Protein AF-A0A3N1PY13-F1 (afdb_monomer_lite)

Structure (mmCIF, N/CA/C/O backbone):
data_AF-A0A3N1PY13-F1
#
_entry.id   AF-A0A3N1PY13-F1
#
loop_
_atom_site.group_PDB
_atom_site.id
_atom_site.type_symbol
_atom_site.label_atom_id
_atom_site.label_alt_id
_atom_site.label_comp_id
_atom_site.label_asym_id
_atom_site.label_entity_id
_atom_site.label_seq_id
_atom_site.pdbx_PDB_ins_code
_atom_site.Cartn_x
_atom_site.Cartn_y
_atom_site.Cartn_z
_atom_site.occupancy
_atom_site.B_iso_or_equiv
_atom_site.auth_seq_id
_atom_site.auth_comp_id
_atom_site.auth_asym_id
_atom_site.auth_atom_id
_atom_site.pdbx_PDB_model_num
ATOM 1 N N . MET A 1 1 ? -14.935 -11.840 13.195 1.00 39.38 1 MET A N 1
ATOM 2 C CA . MET A 1 1 ? -15.348 -10.496 12.740 1.00 39.38 1 MET A CA 1
ATOM 3 C C . MET A 1 1 ? -14.807 -10.312 11.340 1.00 39.38 1 MET A C 1
ATOM 5 O O . MET A 1 1 ? -13.607 -10.443 11.166 1.00 39.38 1 MET A O 1
ATOM 9 N N . GLN A 1 2 ? -15.670 -10.109 10.348 1.00 41.97 2 GLN A N 1
ATOM 10 C CA . GLN A 1 2 ? -15.239 -9.807 8.985 1.00 41.97 2 GLN A CA 1
ATOM 11 C C . GLN A 1 2 ? -14.954 -8.303 8.955 1.00 41.97 2 GLN A C 1
ATOM 13 O O . GLN A 1 2 ? -15.878 -7.493 8.965 1.00 41.97 2 GLN A O 1
ATOM 18 N N . THR A 1 3 ? -13.685 -7.920 9.067 1.00 52.72 3 THR A N 1
ATOM 19 C CA . THR A 1 3 ? -13.259 -6.527 8.940 1.00 52.72 3 THR A CA 1
ATOM 20 C C . THR A 1 3 ? -13.512 -6.140 7.491 1.00 52.72 3 THR A C 1
ATOM 22 O O . THR A 1 3 ? -12.775 -6.547 6.598 1.00 52.72 3 THR A O 1
ATOM 25 N N . THR A 1 4 ? -14.603 -5.427 7.220 1.00 56.69 4 THR A N 1
ATOM 26 C CA . THR A 1 4 ? -14.830 -4.842 5.899 1.00 56.69 4 THR A CA 1
ATOM 27 C C . THR A 1 4 ? -13.664 -3.898 5.637 1.00 56.69 4 THR A C 1
ATOM 29 O O . THR A 1 4 ? -13.608 -2.808 6.209 1.00 56.69 4 THR A O 1
ATOM 32 N N . LEU A 1 5 ? -12.692 -4.348 4.839 1.00 62.44 5 LEU A N 1
ATOM 33 C CA . LEU A 1 5 ? -11.589 -3.523 4.361 1.00 62.44 5 LEU A CA 1
ATOM 34 C C . LEU A 1 5 ? -12.209 -2.247 3.795 1.00 62.44 5 LEU A C 1
ATOM 36 O O . LEU A 1 5 ? -13.002 -2.298 2.852 1.00 62.44 5 LEU A O 1
ATOM 40 N N . LYS A 1 6 ? -11.926 -1.112 4.442 1.00 75.00 6 LYS A N 1
ATOM 41 C CA . LYS A 1 6 ? -12.507 0.168 4.039 1.00 75.00 6 LYS A CA 1
ATOM 42 C C . LYS A 1 6 ? -12.125 0.427 2.585 1.00 75.00 6 LYS A C 1
ATOM 44 O O . LYS A 1 6 ? -10.973 0.195 2.212 1.00 75.00 6 LYS A O 1
ATOM 49 N N . ALA A 1 7 ? -13.083 0.909 1.793 1.00 79.06 7 ALA A N 1
ATOM 50 C CA . ALA A 1 7 ? -12.902 1.179 0.367 1.00 79.06 7 ALA A CA 1
ATOM 51 C C . ALA A 1 7 ? -11.610 1.969 0.089 1.00 79.06 7 ALA A C 1
ATOM 53 O O . ALA A 1 7 ? -10.891 1.650 -0.849 1.00 79.06 7 ALA A O 1
ATOM 54 N N . ASP A 1 8 ? -11.255 2.900 0.974 1.00 77.25 8 ASP A N 1
ATOM 55 C CA . ASP A 1 8 ? -10.044 3.719 0.878 1.00 77.25 8 ASP A CA 1
ATOM 56 C C . ASP A 1 8 ? -8.743 2.898 0.878 1.00 77.25 8 ASP A C 1
ATOM 58 O O . ASP A 1 8 ? -7.831 3.182 0.103 1.00 77.25 8 ASP A O 1
ATOM 62 N N . VAL A 1 9 ? -8.652 1.844 1.699 1.00 83.44 9 VAL A N 1
ATOM 63 C CA . VAL A 1 9 ? -7.465 0.969 1.762 1.00 83.44 9 VAL A CA 1
ATOM 64 C C . VAL A 1 9 ? -7.362 0.118 0.497 1.00 83.44 9 VAL A C 1
ATOM 66 O O . VAL A 1 9 ? -6.269 -0.065 -0.042 1.00 83.44 9 VAL A O 1
ATOM 69 N N . ILE A 1 10 ? -8.500 -0.372 -0.006 1.00 86.25 10 ILE A N 1
ATOM 70 C CA . ILE A 1 10 ? -8.561 -1.127 -1.263 1.00 86.25 10 ILE A CA 1
ATOM 71 C C . ILE A 1 10 ? -8.128 -0.233 -2.428 1.00 86.25 10 ILE A C 1
ATOM 73 O O . ILE A 1 10 ? -7.244 -0.624 -3.191 1.00 86.25 10 ILE A O 1
ATOM 77 N N . SER A 1 11 ? -8.693 0.970 -2.536 1.00 86.56 11 SER A N 1
ATOM 78 C CA . SER A 1 11 ? -8.355 1.941 -3.580 1.00 86.56 11 SER A CA 1
ATOM 79 C C . SER A 1 11 ? -6.878 2.326 -3.533 1.00 86.56 11 SER A C 1
ATOM 81 O O . SER A 1 11 ? -6.191 2.232 -4.545 1.00 86.56 11 SER A O 1
ATOM 83 N N . ALA A 1 12 ? -6.342 2.652 -2.351 1.00 87.06 12 ALA A N 1
ATOM 84 C CA . ALA A 1 12 ? -4.928 2.990 -2.197 1.00 87.06 12 ALA A CA 1
ATOM 85 C C . ALA A 1 12 ? -3.998 1.835 -2.611 1.00 87.06 12 ALA A C 1
ATOM 87 O O . ALA A 1 12 ? -2.979 2.062 -3.266 1.00 87.06 12 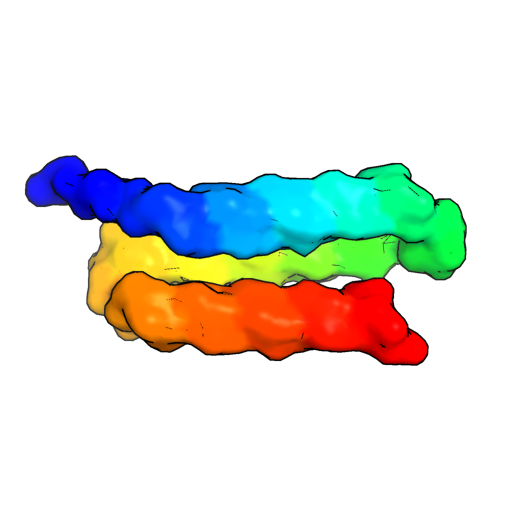ALA A O 1
ATOM 88 N N . ARG A 1 13 ? -4.355 0.586 -2.280 1.00 90.25 13 ARG A N 1
ATOM 89 C CA . ARG A 1 13 ? -3.620 -0.603 -2.734 1.00 90.25 13 ARG A CA 1
ATOM 90 C C . ARG A 1 13 ? -3.648 -0.739 -4.255 1.00 90.25 13 ARG A C 1
ATOM 92 O O . ARG A 1 13 ? -2.599 -0.980 -4.849 1.00 90.25 13 ARG A O 1
ATOM 99 N N . LEU A 1 14 ? -4.824 -0.635 -4.872 1.00 90.75 14 LEU A N 1
ATOM 100 C CA . LEU A 1 14 ? -4.975 -0.787 -6.321 1.00 90.75 14 LEU A CA 1
ATOM 101 C C . LEU A 1 14 ? -4.202 0.297 -7.080 1.00 90.75 14 LEU A C 1
ATOM 103 O O . LEU A 1 14 ? -3.484 -0.033 -8.020 1.00 90.75 14 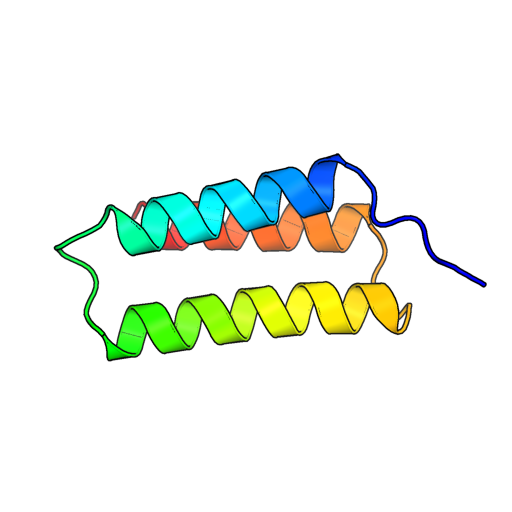LEU A O 1
ATOM 107 N N . ASP A 1 15 ? -4.256 1.544 -6.610 1.00 91.38 15 ASP A N 1
ATOM 108 C CA . ASP A 1 15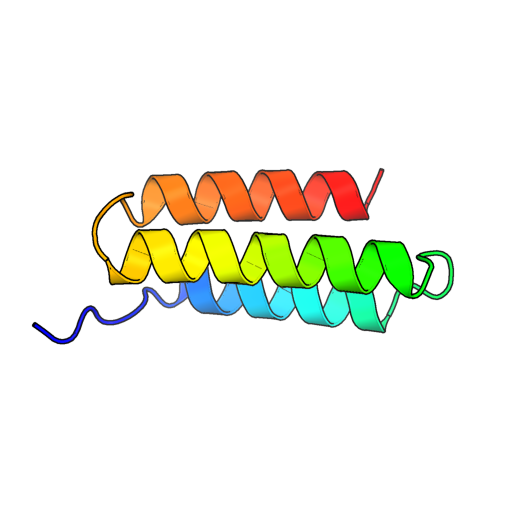 ? -3.493 2.664 -7.169 1.00 91.38 15 ASP A CA 1
ATOM 109 C C . ASP A 1 15 ? -1.981 2.396 -7.167 1.00 91.38 15 ASP A C 1
ATOM 111 O O . ASP A 1 15 ? -1.292 2.653 -8.155 1.00 91.38 15 ASP A O 1
ATOM 115 N N . ILE A 1 16 ? -1.445 1.867 -6.061 1.00 93.06 16 ILE A N 1
ATOM 116 C CA . ILE A 1 16 ? -0.016 1.550 -5.940 1.00 93.06 16 ILE A CA 1
ATOM 117 C C . ILE A 1 16 ? 0.379 0.430 -6.901 1.00 93.06 16 ILE A C 1
ATOM 119 O O . ILE A 1 16 ? 1.407 0.533 -7.571 1.00 93.06 16 ILE A O 1
ATOM 123 N N . LEU A 1 17 ? -0.420 -0.638 -6.972 1.00 92.75 17 LEU A N 1
ATOM 124 C CA . LEU A 1 17 ? -0.135 -1.770 -7.854 1.00 92.75 17 LEU A CA 1
ATOM 125 C C . LEU A 1 17 ? -0.178 -1.348 -9.324 1.00 92.75 17 LEU A C 1
ATOM 127 O O . LEU A 1 17 ? 0.762 -1.646 -10.057 1.00 92.75 17 LEU A O 1
ATOM 131 N N . ALA A 1 18 ? -1.192 -0.574 -9.719 1.00 92.75 18 ALA A N 1
ATOM 132 C CA . ALA A 1 18 ? -1.288 -0.018 -11.062 1.00 92.75 18 ALA A CA 1
ATOM 133 C C . ALA A 1 18 ? -0.071 0.856 -11.400 1.00 92.75 18 ALA A C 1
ATOM 135 O O . ALA A 1 18 ? 0.508 0.713 -12.476 1.00 92.75 18 ALA A O 1
ATOM 136 N N . LYS A 1 19 ? 0.372 1.708 -10.463 1.00 91.38 19 LYS A N 1
ATOM 137 C CA . LYS A 1 19 ? 1.564 2.541 -10.658 1.00 91.38 19 LYS A CA 1
ATOM 138 C C . LYS A 1 19 ? 2.818 1.695 -10.884 1.00 91.38 19 LYS A C 1
ATOM 140 O O . LYS A 1 19 ? 3.520 1.921 -11.864 1.00 91.38 19 LYS A O 1
ATOM 145 N N . LEU A 1 20 ? 3.065 0.696 -10.033 1.00 92.81 20 LEU A N 1
ATOM 146 C CA . LEU A 1 20 ? 4.211 -0.214 -10.170 1.00 92.81 20 LEU A CA 1
ATOM 147 C C . LEU A 1 20 ? 4.210 -0.969 -11.503 1.00 92.81 20 LEU A C 1
ATOM 149 O O . LEU A 1 20 ? 5.274 -1.180 -12.081 1.00 92.81 20 LEU A O 1
ATOM 153 N N . 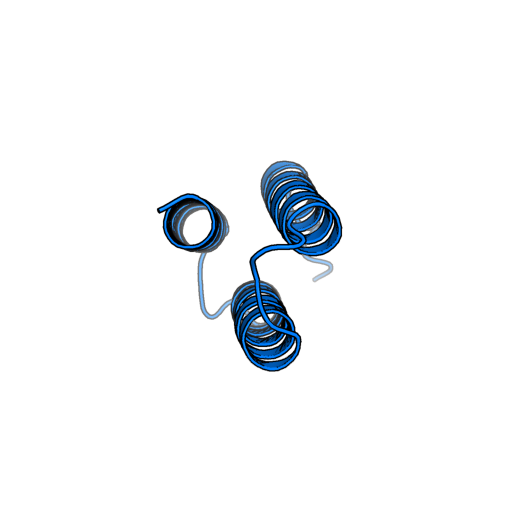ASP A 1 21 ? 3.035 -1.381 -11.977 1.00 90.25 21 ASP A N 1
ATOM 154 C CA . ASP A 1 21 ? 2.891 -2.080 -13.255 1.00 90.25 21 ASP A CA 1
ATOM 155 C C . ASP A 1 21 ? 3.134 -1.141 -14.447 1.00 90.25 21 ASP A C 1
ATOM 157 O O . ASP A 1 21 ? 3.678 -1.565 -15.464 1.00 90.25 21 ASP A O 1
ATOM 161 N N . SER A 1 22 ? 2.787 0.142 -14.303 1.00 91.31 22 SER A N 1
ATOM 162 C CA . SER A 1 22 ? 2.962 1.171 -15.336 1.00 91.31 22 SER A CA 1
ATOM 163 C C . SER A 1 22 ? 4.338 1.847 -15.361 1.00 91.31 22 SER A C 1
ATOM 165 O O . SER A 1 22 ? 4.611 2.580 -16.305 1.00 91.31 22 SER A O 1
ATOM 167 N N . SER A 1 23 ? 5.185 1.618 -14.351 1.00 89.31 23 SER A N 1
ATOM 168 C CA . SER A 1 23 ? 6.514 2.229 -14.204 1.00 89.31 23 SER A CA 1
ATOM 169 C C . SER A 1 23 ? 7.617 1.333 -14.799 1.00 89.31 23 SER A C 1
ATOM 171 O O . SER A 1 23 ? 8.099 0.416 -14.115 1.00 89.31 23 SER A O 1
ATOM 173 N N . PRO A 1 24 ? 8.032 1.538 -16.068 1.00 86.06 24 PRO A N 1
ATOM 174 C CA . PRO A 1 24 ? 9.102 0.762 -16.699 1.00 86.06 24 PRO A CA 1
ATOM 175 C C . PRO A 1 24 ? 10.475 0.972 -16.046 1.00 86.06 24 PRO A C 1
ATOM 177 O O . PRO A 1 24 ? 11.318 0.079 -16.114 1.00 86.06 24 PRO A O 1
ATOM 180 N N . GLU A 1 25 ? 10.688 2.118 -15.402 1.00 89.44 25 GLU A N 1
ATOM 181 C CA . GLU A 1 25 ? 11.921 2.508 -14.717 1.00 89.44 25 GLU A CA 1
ATOM 182 C C . GLU A 1 25 ? 12.183 1.725 -13.424 1.00 89.44 25 GLU A C 1
ATOM 184 O O . GLU A 1 25 ? 13.329 1.609 -12.995 1.00 89.44 25 GLU A O 1
ATOM 189 N N . VAL A 1 26 ? 11.145 1.143 -12.819 1.00 90.00 26 VAL A N 1
ATOM 190 C CA . VAL A 1 26 ? 11.279 0.381 -11.574 1.00 90.00 26 VAL A CA 1
ATOM 191 C C . VAL A 1 26 ? 11.720 -1.042 -11.897 1.00 90.00 26 VAL A C 1
ATOM 193 O O . VAL A 1 26 ? 11.055 -1.778 -12.637 1.00 90.00 26 VAL A O 1
ATOM 196 N N . SER A 1 27 ? 12.833 -1.474 -11.307 1.00 93.81 27 SER A N 1
ATOM 197 C CA . SER A 1 27 ? 13.354 -2.819 -11.541 1.00 93.81 27 SER A CA 1
ATOM 198 C C . SER A 1 27 ? 12.395 -3.906 -11.034 1.00 93.81 27 SER A C 1
ATOM 200 O O . SER A 1 27 ? 11.538 -3.690 -10.173 1.00 93.81 27 SER A O 1
ATOM 202 N N . PHE A 1 28 ? 12.553 -5.136 -11.536 1.00 92.81 28 PHE A N 1
ATOM 203 C CA . PHE A 1 28 ? 11.785 -6.284 -11.037 1.00 92.81 28 PHE A CA 1
ATOM 204 C C . PHE A 1 28 ? 11.914 -6.457 -9.514 1.00 92.81 28 PHE A C 1
ATOM 206 O O . PHE A 1 28 ? 10.910 -6.661 -8.830 1.00 92.81 28 PHE A O 1
ATOM 213 N N . MET A 1 29 ? 13.133 -6.327 -8.984 1.00 95.69 29 MET A N 1
ATOM 214 C CA . MET A 1 29 ? 13.409 -6.482 -7.554 1.00 95.69 29 MET A CA 1
ATOM 215 C C . MET A 1 29 ? 12.757 -5.381 -6.717 1.00 95.69 29 MET A C 1
ATOM 217 O O . MET A 1 29 ? 12.176 -5.668 -5.671 1.00 95.69 29 MET A O 1
ATOM 221 N N . GLU A 1 30 ? 12.783 -4.134 -7.185 1.00 94.25 30 GLU A N 1
ATOM 222 C CA . GLU A 1 30 ? 12.102 -3.033 -6.501 1.00 94.25 30 GLU A CA 1
ATOM 223 C C . GLU A 1 30 ? 10.586 -3.206 -6.523 1.00 94.25 30 GLU A C 1
ATOM 225 O O . GLU A 1 30 ? 9.945 -3.047 -5.483 1.00 94.25 30 GLU A O 1
ATOM 230 N N . ARG A 1 31 ? 10.009 -3.630 -7.656 1.00 94.25 31 ARG A N 1
ATOM 231 C CA . ARG A 1 31 ? 8.580 -3.972 -7.731 1.00 94.25 31 ARG A CA 1
ATOM 232 C C . ARG A 1 31 ? 8.208 -5.063 -6.731 1.00 94.25 31 ARG A C 1
ATOM 234 O O . ARG A 1 31 ? 7.206 -4.928 -6.032 1.00 94.25 31 ARG A O 1
ATOM 241 N N . ALA A 1 32 ? 9.007 -6.127 -6.628 1.00 95.12 32 ALA A N 1
ATOM 242 C CA . ALA A 1 32 ? 8.781 -7.189 -5.649 1.00 95.12 32 ALA A CA 1
ATOM 243 C C . ALA A 1 32 ? 8.839 -6.654 -4.207 1.00 95.12 32 ALA A C 1
ATOM 245 O O . ALA A 1 32 ? 7.927 -6.910 -3.420 1.00 95.12 32 ALA A O 1
ATOM 246 N N . ARG A 1 33 ? 9.850 -5.836 -3.885 1.00 96.31 33 ARG A N 1
ATOM 247 C CA . ARG A 1 33 ? 9.991 -5.181 -2.576 1.00 96.31 33 ARG A CA 1
ATOM 248 C C . ARG A 1 33 ? 8.768 -4.328 -2.228 1.00 96.31 33 ARG A C 1
ATOM 250 O O . ARG A 1 33 ? 8.238 -4.446 -1.125 1.00 96.31 33 ARG A O 1
ATOM 257 N N . PHE A 1 34 ? 8.295 -3.493 -3.152 1.00 95.81 34 PHE A N 1
ATOM 258 C CA . PHE A 1 34 ? 7.124 -2.646 -2.918 1.00 95.81 34 PHE A CA 1
ATOM 259 C C . PHE A 1 34 ? 5.840 -3.466 -2.743 1.00 95.81 34 PHE A C 1
ATOM 261 O O . PHE A 1 34 ? 5.073 -3.198 -1.819 1.00 95.81 34 PHE A O 1
ATOM 268 N N . ARG A 1 35 ? 5.627 -4.516 -3.550 1.00 95.38 35 ARG A N 1
ATOM 269 C CA . ARG A 1 35 ? 4.469 -5.418 -3.399 1.00 95.38 35 ARG A CA 1
ATOM 270 C C . ARG A 1 35 ? 4.459 -6.133 -2.045 1.00 95.38 35 ARG A C 1
ATOM 272 O O . ARG A 1 35 ? 3.404 -6.213 -1.421 1.00 95.38 35 ARG A O 1
ATOM 279 N N . LEU A 1 36 ? 5.617 -6.588 -1.560 1.00 96.50 36 LEU A N 1
ATOM 280 C CA . LEU A 1 36 ? 5.741 -7.185 -0.224 1.00 96.50 36 LEU A CA 1
ATOM 281 C C . LEU A 1 36 ? 5.397 -6.183 0.887 1.00 96.50 36 LEU A C 1
ATOM 283 O O . LEU A 1 36 ? 4.710 -6.540 1.840 1.00 96.50 36 LEU A O 1
ATOM 287 N N . ARG A 1 37 ? 5.804 -4.914 0.749 1.00 97.31 37 ARG A N 1
ATOM 288 C CA . ARG A 1 37 ? 5.432 -3.856 1.704 1.00 97.31 37 ARG A CA 1
ATOM 289 C C . ARG A 1 37 ? 3.930 -3.577 1.713 1.00 97.31 37 ARG A C 1
ATOM 291 O O . ARG A 1 37 ? 3.355 -3.478 2.792 1.00 97.31 37 ARG A O 1
ATOM 298 N N . VAL A 1 38 ? 3.288 -3.496 0.541 1.00 95.69 38 VAL A N 1
ATOM 299 C CA . VAL A 1 38 ? 1.819 -3.374 0.442 1.00 95.69 38 VAL A CA 1
ATOM 300 C C . VAL A 1 38 ? 1.143 -4.535 1.170 1.00 95.69 38 VAL A C 1
ATOM 302 O O . VAL A 1 38 ? 0.245 -4.309 1.977 1.00 95.69 38 VAL A O 1
ATOM 305 N N . PHE A 1 39 ? 1.594 -5.766 0.912 1.00 94.69 39 PHE A N 1
ATOM 306 C CA . PHE A 1 39 ? 1.048 -6.959 1.555 1.00 94.69 39 PHE A CA 1
ATOM 307 C C . PHE A 1 39 ? 1.185 -6.901 3.081 1.00 94.69 39 PHE A C 1
ATOM 309 O O . PHE A 1 39 ? 0.196 -7.097 3.778 1.00 94.69 39 PHE A O 1
ATOM 316 N N . GLY A 1 40 ? 2.362 -6.538 3.600 1.00 96.25 40 GLY A N 1
ATOM 317 C CA . GLY A 1 40 ? 2.589 -6.419 5.044 1.00 96.25 40 GLY A CA 1
ATOM 318 C C . GLY A 1 40 ? 1.706 -5.368 5.728 1.00 96.25 40 GLY A C 1
ATOM 319 O O . GLY A 1 40 ? 1.282 -5.572 6.863 1.00 96.25 40 GLY A O 1
ATOM 320 N N . ILE A 1 41 ? 1.379 -4.261 5.049 1.00 95.50 41 ILE A N 1
ATOM 321 C CA . ILE A 1 41 ? 0.457 -3.245 5.588 1.00 95.50 41 ILE A CA 1
ATOM 322 C C . ILE A 1 41 ? -0.969 -3.799 5.687 1.00 95.50 41 ILE A C 1
ATOM 324 O O . ILE A 1 41 ? -1.624 -3.611 6.710 1.00 95.50 41 ILE A O 1
ATOM 328 N N . VAL A 1 42 ? -1.445 -4.484 4.644 1.00 93.06 42 VAL A N 1
ATOM 329 C CA . VAL A 1 42 ? -2.792 -5.079 4.630 1.00 93.06 42 VAL A CA 1
ATOM 330 C C . VAL A 1 42 ? -2.899 -6.202 5.658 1.00 93.06 42 VAL A C 1
ATOM 332 O O . VAL A 1 42 ? -3.856 -6.233 6.419 1.00 93.06 42 VAL A O 1
ATOM 335 N N . GLU A 1 43 ? -1.889 -7.063 5.753 1.00 94.69 43 GLU A N 1
ATOM 336 C CA . GLU A 1 43 ? -1.863 -8.151 6.731 1.00 94.69 43 GLU A CA 1
ATOM 337 C C . GLU A 1 43 ? -1.884 -7.624 8.178 1.00 94.69 43 GLU A C 1
ATOM 339 O O . GLU A 1 43 ? -2.629 -8.133 9.013 1.00 94.69 43 GLU A O 1
ATOM 344 N N . ALA A 1 44 ? -1.116 -6.569 8.480 1.00 95.31 44 ALA A N 1
ATOM 345 C CA . ALA A 1 44 ? -1.141 -5.922 9.794 1.00 95.31 44 ALA A CA 1
ATOM 346 C C . ALA A 1 44 ? -2.514 -5.303 10.115 1.00 95.31 44 ALA A C 1
ATOM 348 O O . ALA A 1 44 ? -2.952 -5.331 11.264 1.00 95.31 44 ALA A O 1
ATOM 349 N N . LEU A 1 45 ? -3.208 -4.754 9.111 1.00 93.25 45 LEU A N 1
ATOM 350 C CA . LEU A 1 45 ? -4.577 -4.265 9.277 1.00 93.25 45 LEU A CA 1
ATOM 351 C C . LEU A 1 45 ? -5.553 -5.421 9.542 1.00 93.25 45 LEU A C 1
ATOM 353 O O . LEU A 1 45 ? -6.379 -5.318 10.446 1.00 93.25 45 LEU A O 1
ATOM 357 N N . ASP A 1 46 ? -5.443 -6.518 8.792 1.00 91.12 46 ASP A N 1
ATOM 358 C CA . ASP A 1 46 ? -6.314 -7.691 8.922 1.00 91.12 46 ASP A CA 1
ATOM 359 C C . ASP A 1 46 ? -6.152 -8.384 10.282 1.00 91.12 46 ASP A C 1
ATOM 361 O O . ASP A 1 46 ? -7.138 -8.840 10.865 1.00 91.12 46 ASP A O 1
ATOM 365 N N . ARG A 1 47 ? -4.928 -8.408 10.830 1.00 94.19 47 ARG A N 1
ATOM 366 C CA . ARG A 1 47 ? -4.647 -8.879 12.198 1.00 94.19 47 ARG A CA 1
ATOM 367 C C . ARG A 1 47 ? -5.123 -7.922 13.295 1.00 94.19 47 ARG A C 1
ATOM 369 O O . ARG A 1 47 ? -5.219 -8.331 14.448 1.00 94.19 47 ARG A O 1
ATOM 376 N N . GLY A 1 48 ? -5.434 -6.671 12.953 1.00 93.81 48 GLY A N 1
ATOM 377 C CA . GLY A 1 48 ? -5.784 -5.625 13.916 1.00 93.81 48 GLY A CA 1
ATOM 378 C C . GLY A 1 48 ? -4.582 -4.980 14.615 1.00 93.81 48 GLY A C 1
ATOM 379 O O . GLY A 1 48 ? -4.777 -4.240 15.576 1.00 93.81 48 GLY A O 1
ATOM 380 N N . ASP A 1 49 ? -3.359 -5.215 14.127 1.00 97.44 49 ASP A N 1
ATOM 381 C CA . ASP A 1 49 ? -2.121 -4.633 14.670 1.00 97.44 49 ASP A CA 1
ATOM 382 C C . ASP A 1 49 ? -2.045 -3.117 14.416 1.00 97.44 49 ASP A C 1
ATOM 384 O O . ASP A 1 49 ? -1.386 -2.374 15.146 1.00 97.44 49 ASP A O 1
ATOM 388 N N . ILE A 1 50 ? -2.708 -2.646 13.354 1.00 95.19 50 ILE A N 1
ATOM 389 C CA . ILE A 1 50 ? -2.805 -1.230 12.993 1.00 95.19 50 ILE A CA 1
ATOM 390 C C . ILE A 1 50 ? -4.247 -0.834 12.676 1.00 95.19 50 ILE A C 1
ATOM 392 O O . ILE A 1 50 ? -5.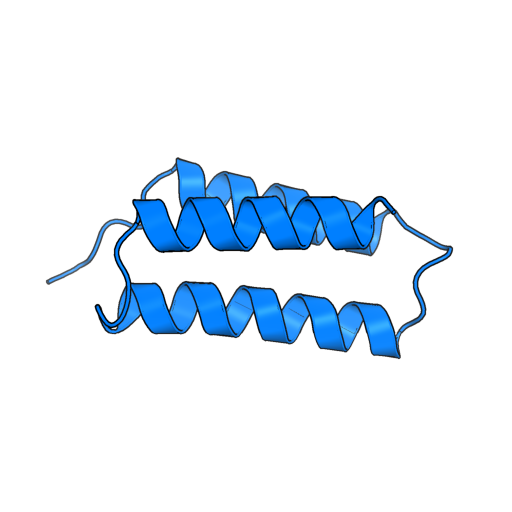070 -1.643 12.254 1.00 95.19 50 ILE A O 1
ATOM 396 N N . THR A 1 51 ? -4.549 0.455 12.836 1.00 92.88 51 THR A N 1
ATOM 397 C CA . THR A 1 51 ? -5.856 1.006 12.460 1.00 92.88 51 THR A CA 1
ATOM 398 C C . THR A 1 51 ? -5.963 1.220 10.949 1.00 92.88 51 THR A C 1
ATOM 400 O O . THR A 1 51 ? -4.955 1.345 10.251 1.00 92.88 51 THR A O 1
ATOM 403 N N . SER A 1 52 ? -7.189 1.367 10.432 1.00 89.81 52 SER A N 1
ATOM 404 C CA . SER A 1 52 ? -7.394 1.733 9.022 1.00 89.81 52 SER A CA 1
ATOM 405 C C . SER A 1 52 ? -6.759 3.079 8.655 1.00 89.81 52 SER A C 1
ATOM 407 O O . SER A 1 52 ? -6.279 3.217 7.536 1.00 89.81 52 SER A O 1
ATOM 409 N N . SER A 1 53 ? -6.731 4.051 9.580 1.00 90.69 53 SER A N 1
ATOM 410 C CA . SER A 1 53 ? -6.058 5.343 9.358 1.00 90.69 53 SER A CA 1
ATOM 411 C C . SER A 1 53 ? -4.560 5.130 9.169 1.00 90.69 53 SER A C 1
ATOM 413 O O . SER A 1 53 ? -3.996 5.542 8.166 1.00 90.69 53 SER A O 1
ATOM 415 N N . THR A 1 54 ? -3.940 4.375 10.079 1.00 94.12 54 THR A N 1
ATOM 416 C CA . THR A 1 54 ? -2.512 4.044 10.013 1.00 94.12 54 THR A CA 1
ATOM 417 C C . THR A 1 54 ? -2.157 3.285 8.734 1.00 94.12 54 THR A C 1
ATOM 419 O O . THR A 1 54 ? -1.107 3.527 8.143 1.00 94.12 54 THR A O 1
ATOM 422 N N . ALA A 1 55 ? -3.019 2.368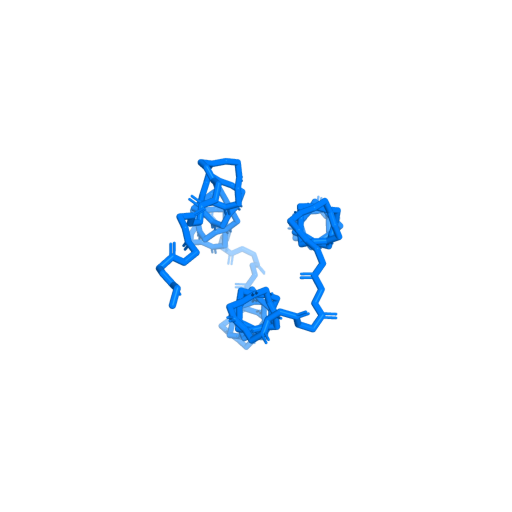 8.287 1.00 93.75 55 ALA A N 1
ATOM 423 C CA . ALA A 1 55 ? -2.827 1.668 7.022 1.00 93.75 55 ALA A CA 1
ATOM 424 C C . ALA A 1 55 ? -2.874 2.637 5.827 1.00 93.75 55 ALA A C 1
ATOM 426 O O . ALA A 1 55 ? -1.993 2.583 4.970 1.00 93.75 55 ALA A O 1
ATOM 427 N N . ALA A 1 56 ? -3.854 3.547 5.790 1.00 90.62 56 ALA A N 1
ATOM 428 C CA . ALA A 1 56 ? -3.981 4.552 4.735 1.00 90.62 56 ALA A CA 1
ATOM 429 C C . ALA A 1 56 ? -2.774 5.508 4.683 1.00 90.62 56 ALA A C 1
ATOM 431 O O . ALA A 1 56 ? -2.255 5.780 3.597 1.00 90.62 56 ALA A O 1
ATOM 432 N N . ASP A 1 57 ? -2.278 5.952 5.841 1.00 91.88 57 ASP A N 1
ATOM 433 C CA . ASP A 1 57 ? -1.094 6.813 5.940 1.00 91.88 57 ASP A CA 1
ATOM 434 C C . ASP A 1 57 ? 0.151 6.108 5.384 1.00 91.88 57 ASP A C 1
ATOM 436 O O . ASP A 1 57 ? 0.833 6.636 4.504 1.00 91.88 57 ASP A O 1
ATOM 440 N N . ARG A 1 58 ? 0.394 4.858 5.804 1.00 95.75 58 ARG A N 1
ATOM 441 C CA . ARG A 1 58 ? 1.534 4.053 5.327 1.00 95.75 58 ARG A CA 1
ATOM 442 C C . ARG A 1 58 ? 1.466 3.754 3.830 1.00 95.75 58 ARG A C 1
ATOM 444 O O . ARG A 1 58 ? 2.492 3.766 3.154 1.00 95.75 58 ARG A O 1
ATOM 451 N N . LEU A 1 59 ? 0.274 3.483 3.292 1.00 94.19 59 LEU A N 1
ATOM 452 C CA . LEU A 1 59 ? 0.086 3.311 1.846 1.00 94.19 59 LEU A CA 1
ATOM 453 C C . LEU A 1 59 ? 0.351 4.624 1.094 1.00 94.19 59 LEU A C 1
ATOM 455 O O . LEU A 1 59 ? 0.972 4.613 0.032 1.00 94.19 59 LEU A O 1
ATOM 459 N N . THR A 1 60 ? -0.062 5.760 1.656 1.00 91.06 60 THR A N 1
ATOM 460 C CA . THR A 1 60 ? 0.199 7.082 1.073 1.00 91.06 60 THR A CA 1
ATOM 461 C C . THR A 1 60 ? 1.695 7.392 1.029 1.00 91.06 60 THR A C 1
ATOM 463 O O . THR A 1 60 ? 2.189 7.857 0.001 1.00 91.06 60 THR A O 1
ATOM 466 N N . GLU A 1 61 ? 2.436 7.101 2.100 1.00 93.12 61 GLU A N 1
ATOM 467 C CA . GLU A 1 61 ? 3.901 7.216 2.121 1.00 93.12 61 GLU A CA 1
ATOM 468 C C . GLU A 1 61 ? 4.546 6.319 1.063 1.00 93.12 61 GLU A C 1
ATOM 470 O O . GLU A 1 61 ? 5.338 6.796 0.250 1.00 93.12 61 GLU A O 1
ATOM 475 N N . LEU A 1 62 ? 4.128 5.053 0.989 1.00 94.62 62 LEU A N 1
ATOM 476 C CA . LEU A 1 62 ? 4.640 4.106 0.001 1.00 94.62 62 LEU A CA 1
ATOM 477 C C . LEU A 1 62 ? 4.414 4.585 -1.440 1.00 94.62 62 LEU A C 1
ATOM 479 O O . LEU A 1 62 ? 5.297 4.467 -2.285 1.00 94.62 62 LEU A O 1
ATOM 483 N N . ARG A 1 63 ? 3.246 5.172 -1.729 1.00 91.12 63 ARG A N 1
ATOM 484 C CA . ARG A 1 63 ? 2.939 5.757 -3.043 1.00 91.12 63 ARG A CA 1
ATOM 485 C C . ARG A 1 63 ? 3.881 6.908 -3.404 1.00 91.12 63 ARG A C 1
ATOM 487 O O . ARG A 1 63 ? 4.200 7.066 -4.586 1.00 91.12 63 ARG A O 1
ATOM 494 N N . ARG A 1 64 ? 4.291 7.720 -2.423 1.00 90.75 64 ARG A N 1
ATOM 495 C CA . ARG A 1 64 ? 5.247 8.820 -2.633 1.00 90.75 64 ARG A CA 1
ATOM 496 C C . ARG A 1 64 ? 6.634 8.282 -2.960 1.00 90.75 64 ARG A C 1
ATOM 498 O O . ARG A 1 64 ? 7.212 8.752 -3.927 1.00 90.75 64 ARG A O 1
ATOM 505 N N . GLU A 1 65 ? 7.101 7.259 -2.246 1.00 91.12 65 GLU A N 1
ATOM 506 C CA . GLU A 1 65 ? 8.400 6.615 -2.513 1.00 91.12 65 GLU A CA 1
ATOM 507 C C . GLU A 1 65 ? 8.502 6.006 -3.920 1.00 91.12 65 GLU A C 1
ATOM 509 O O . GLU A 1 65 ? 9.576 5.956 -4.500 1.00 91.12 65 GLU A O 1
ATOM 514 N N . ILE A 1 66 ? 7.388 5.528 -4.481 1.00 89.00 66 ILE A N 1
ATOM 515 C CA . ILE A 1 66 ? 7.352 4.994 -5.855 1.00 89.00 66 ILE A CA 1
ATOM 516 C C . ILE A 1 66 ? 7.378 6.131 -6.896 1.00 89.00 66 ILE A C 1
ATOM 518 O O . ILE A 1 66 ? 7.620 5.892 -8.072 1.00 89.00 66 ILE A O 1
ATOM 522 N N . GLY A 1 67 ? 7.044 7.366 -6.505 1.00 78.69 67 GLY A N 1
ATOM 523 C CA . GLY A 1 67 ? 7.011 8.535 -7.391 1.00 78.69 67 GLY A CA 1
ATOM 524 C C . GLY A 1 67 ? 8.164 9.523 -7.241 1.00 78.69 67 GLY A C 1
ATOM 525 O O . GLY A 1 67 ? 8.127 10.536 -7.935 1.00 78.69 67 GLY A O 1
ATOM 526 N N . SER A 1 68 ? 9.097 9.269 -6.323 1.00 58.97 68 SER A N 1
ATOM 527 C CA . SER A 1 68 ? 10.335 10.029 -6.108 1.00 58.97 68 SER A CA 1
ATOM 528 C C . SER A 1 68 ? 11.490 9.390 -6.859 1.00 58.97 68 SER A C 1
ATOM 530 O O . SER A 1 68 ? 12.262 10.146 -7.480 1.00 58.97 68 SER A O 1
#

Foldseek 3Di:
DPPPLPPLLVVLLVVQLVLLVVDPPQDPVNSVVLNVQNVVLVVCVVVVVDDSVVSNVSSVVSSVVSVD

Sequence (68 aa):
MQTTLKADVISARLDILAKLDSSPEVSFMERARFRLRVFGIVEALDRGDITSSTAADRLTELRREIGS

Secondary structure (DSSP, 8-state):
------HHHHHHHHHHHHHHHH-TTS-HHHHHHHHHHHHHHHHHHHTTSS-HHHHHHHHHHHHHHTT-

Radius of gyration: 12.13 Å; chains: 1; bounding box: 29×20×31 Å

pLDDT: mean 88.07, std 12.34, range [39.38, 97.44]